Protein AF-T1CCH4-F1 (afdb_monomer_lite)

Sequence (112 aa):
PGFTLYLGRKACPLALPLQPTVVQAEHVEGALAGVSMGDVLKHLAEAEGREESLLARHFSLTAPLLLWDSDAKTRQTPEQTVTRRDAPLSRCRWQFKVRDEHRAQLAKEDQP

Radius of gyration: 17.48 Å; chains: 1; bounding box: 29×46×41 Å

pLDDT: mean 87.97, std 12.43, range [28.95, 98.19]

Foldseek 3Di:
DVDADADPDPVHHDPDDPPDDDDDDPFPCRVCVPP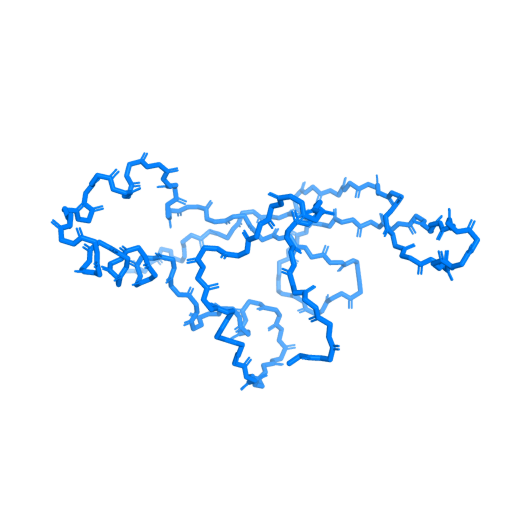QPLVVLVVVCVVVVHDSVVSCVVDDRQWDKDKDFPPGGHPDDFPDKDKDFADDPDPVVRHTDITIMGIDIDHPPPDD

Structure (mmCIF, N/CA/C/O backbone):
data_AF-T1CCH4-F1
#
_entry.id   AF-T1CCH4-F1
#
loop_
_atom_site.group_PDB
_atom_site.id
_atom_site.type_symbol
_atom_site.label_atom_id
_atom_site.label_alt_id
_atom_site.label_comp_id
_atom_site.label_asym_id
_atom_site.label_entity_id
_atom_site.label_seq_id
_atom_site.pdbx_PDB_ins_code
_atom_site.Cartn_x
_atom_site.Cartn_y
_atom_site.Cartn_z
_atom_site.occupancy
_atom_site.B_iso_or_equiv
_atom_site.auth_seq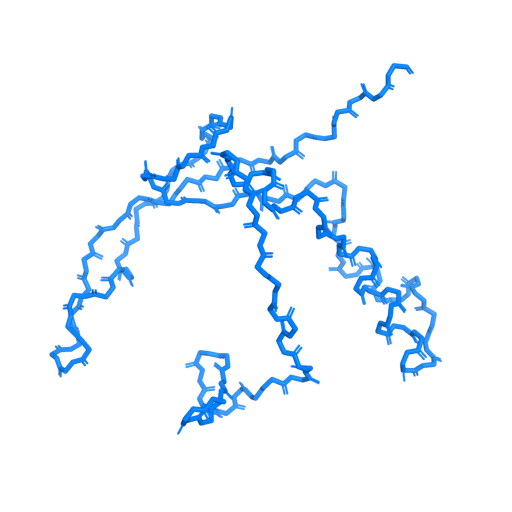_id
_atom_site.auth_comp_id
_atom_site.auth_asym_id
_atom_site.auth_atom_id
_atom_site.pdbx_PDB_model_num
ATOM 1 N N . PRO A 1 1 ? -16.083 -7.699 9.682 1.00 81.50 1 PRO A N 1
ATOM 2 C CA . PRO A 1 1 ? -14.835 -8.505 9.739 1.00 81.50 1 PRO A CA 1
ATOM 3 C C . PRO A 1 1 ? -15.009 -9.629 10.772 1.00 81.50 1 PRO A C 1
ATOM 5 O O . PRO A 1 1 ? -15.642 -9.378 11.790 1.00 81.50 1 PRO A O 1
ATOM 8 N N . GLY A 1 2 ? -14.499 -10.843 10.519 1.00 92.88 2 GLY A N 1
ATOM 9 C CA . GLY A 1 2 ? -14.593 -11.967 11.474 1.00 92.88 2 GLY A CA 1
ATOM 10 C C . GLY A 1 2 ? -13.570 -11.922 12.622 1.00 92.88 2 GLY A C 1
ATOM 11 O O . GLY A 1 2 ? -13.694 -12.665 13.586 1.00 92.88 2 GLY A O 1
ATOM 12 N N . PHE A 1 3 ? -12.574 -11.035 12.527 1.00 93.38 3 PHE A N 1
ATOM 13 C CA . PHE A 1 3 ? -11.535 -10.790 13.531 1.00 93.38 3 PHE A CA 1
ATOM 14 C C . PHE A 1 3 ? -11.306 -9.280 13.699 1.00 93.38 3 PHE A C 1
ATOM 16 O O . PHE A 1 3 ? -11.578 -8.509 12.775 1.00 93.38 3 PHE A O 1
ATOM 23 N N . THR A 1 4 ? -10.772 -8.857 14.848 1.00 94.50 4 THR A N 1
ATOM 24 C CA . THR A 1 4 ? -10.416 -7.452 15.111 1.00 94.50 4 THR A CA 1
ATOM 25 C C . THR A 1 4 ? -9.301 -6.978 14.180 1.00 94.50 4 THR A C 1
ATOM 27 O O . THR A 1 4 ? -8.254 -7.620 14.079 1.00 94.50 4 THR A O 1
ATOM 30 N N . LEU A 1 5 ? -9.517 -5.838 13.526 1.00 95.31 5 LEU A N 1
ATOM 31 C CA . LEU A 1 5 ? -8.548 -5.214 12.625 1.00 95.31 5 LEU A CA 1
ATOM 32 C C . LEU A 1 5 ? -7.525 -4.378 13.407 1.00 95.31 5 LEU A C 1
ATOM 34 O O . LEU A 1 5 ? -7.870 -3.739 14.398 1.00 95.31 5 LEU A O 1
ATOM 38 N N . TYR A 1 6 ? -6.275 -4.372 12.947 1.00 96.06 6 TYR A N 1
ATOM 39 C CA . TYR A 1 6 ? -5.181 -3.576 13.510 1.00 96.06 6 TYR A CA 1
ATOM 40 C C . TYR A 1 6 ? -4.103 -3.320 12.447 1.00 96.06 6 TYR A C 1
ATOM 42 O O . TYR A 1 6 ? -3.950 -4.108 11.510 1.00 96.06 6 TYR A O 1
ATOM 50 N N . LEU A 1 7 ? -3.329 -2.245 12.601 1.00 95.50 7 LEU A N 1
ATOM 51 C CA . LEU A 1 7 ? -2.256 -1.865 11.677 1.00 95.50 7 LEU A CA 1
ATOM 52 C C . LEU A 1 7 ? -0.910 -2.422 12.159 1.00 95.50 7 LEU A C 1
ATOM 54 O O . LEU A 1 7 ? -0.199 -1.820 12.961 1.00 95.50 7 LEU A O 1
ATOM 58 N N . GLY A 1 8 ? -0.564 -3.622 11.691 1.00 94.00 8 GLY A N 1
ATOM 59 C CA . GLY A 1 8 ? 0.721 -4.278 11.965 1.00 94.00 8 GLY A CA 1
ATOM 60 C C . GLY A 1 8 ? 0.801 -4.960 13.335 1.00 94.00 8 GLY A C 1
ATOM 61 O O . GLY A 1 8 ? 0.940 -6.181 13.405 1.00 94.00 8 GLY A O 1
ATOM 62 N N . ARG A 1 9 ? 0.683 -4.206 14.434 1.00 95.75 9 ARG A N 1
ATOM 63 C CA . ARG A 1 9 ? 0.665 -4.738 15.812 1.00 95.75 9 ARG A CA 1
ATOM 64 C C . ARG A 1 9 ? -0.732 -4.624 16.414 1.00 95.75 9 ARG A C 1
ATOM 66 O O . ARG A 1 9 ? -1.419 -3.640 16.183 1.00 95.75 9 ARG A O 1
ATOM 73 N N . LYS A 1 10 ? -1.128 -5.582 17.263 1.00 95.12 10 LYS A N 1
ATOM 74 C CA . LYS A 1 10 ? -2.442 -5.565 17.945 1.00 95.12 10 LYS A CA 1
ATOM 75 C C . LYS A 1 10 ? -2.684 -4.305 18.788 1.00 95.12 10 LYS A C 1
ATOM 77 O O . LYS A 1 10 ? -3.827 -3.920 18.976 1.00 95.12 10 L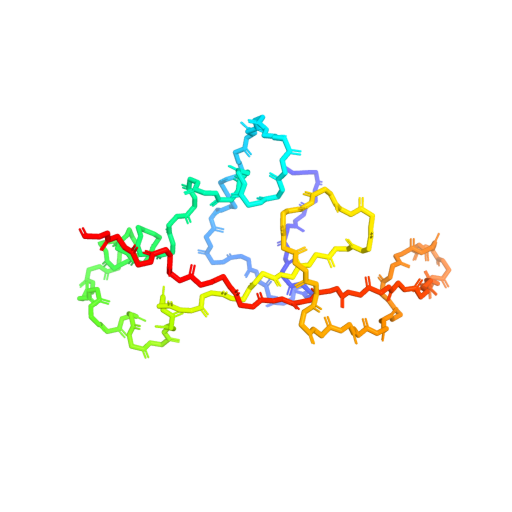YS A O 1
ATOM 82 N N . ALA A 1 11 ? -1.615 -3.678 19.279 1.00 96.38 11 ALA A N 1
ATOM 83 C CA . ALA A 1 11 ? -1.674 -2.428 20.035 1.00 96.38 11 ALA A CA 1
ATOM 84 C C . ALA A 1 11 ? -1.907 -1.177 19.160 1.00 96.38 11 ALA A C 1
ATOM 86 O O . ALA A 1 11 ? -2.034 -0.088 19.704 1.00 96.38 11 ALA A O 1
ATOM 87 N N . CYS A 1 12 ? -1.947 -1.311 17.829 1.00 95.88 12 CYS A N 1
ATOM 88 C CA . CYS A 1 12 ? -2.154 -0.216 16.880 1.00 95.88 12 CYS A CA 1
ATOM 89 C C . CYS A 1 12 ? -3.554 -0.343 16.244 1.00 95.88 12 CYS A C 1
ATOM 91 O O . CYS A 1 12 ? -3.674 -0.905 15.147 1.00 95.88 12 CYS A O 1
ATOM 93 N N . PRO A 1 13 ? -4.626 0.093 16.937 1.00 95.56 13 PRO A N 1
ATOM 94 C CA . PRO A 1 13 ? -5.984 0.028 16.405 1.00 95.56 13 PRO A CA 1
ATOM 95 C C . PRO A 1 13 ? -6.168 0.989 15.225 1.00 95.56 13 PRO A C 1
ATOM 97 O O . PRO A 1 13 ? -5.389 1.922 15.028 1.00 95.56 13 PRO A O 1
ATOM 100 N N . LEU A 1 14 ? -7.224 0.765 14.445 1.00 93.00 14 LEU A N 1
ATOM 101 C CA . LEU A 1 14 ? -7.669 1.735 13.448 1.00 93.00 14 LEU A CA 1
ATOM 102 C C . LEU A 1 14 ? -8.253 2.965 14.154 1.00 93.00 14 LEU A C 1
ATOM 104 O O . LEU A 1 14 ? -9.094 2.817 15.038 1.00 93.00 14 LEU A O 1
ATOM 108 N N . ALA A 1 15 ? -7.839 4.161 13.736 1.00 87.12 15 ALA A N 1
ATOM 109 C CA . ALA A 1 15 ? -8.439 5.415 14.199 1.00 87.12 15 ALA A CA 1
ATOM 110 C C . ALA A 1 15 ? -9.724 5.775 13.427 1.00 87.12 15 ALA A C 1
ATOM 112 O O . ALA A 1 15 ? -10.509 6.594 13.891 1.00 87.12 15 ALA A O 1
ATOM 113 N N . LEU A 1 16 ? -9.940 5.155 12.259 1.00 84.56 16 LEU A N 1
ATOM 114 C CA . LEU A 1 16 ? -11.056 5.410 11.347 1.00 84.56 16 LEU A CA 1
ATOM 115 C C . LEU A 1 16 ? -11.559 4.103 10.709 1.00 84.56 16 LEU A C 1
ATOM 117 O O . LEU A 1 16 ? -10.785 3.147 10.579 1.00 84.56 16 LEU A O 1
ATOM 121 N N . PRO A 1 17 ? -12.829 4.040 10.268 1.00 86.38 17 PRO A N 1
ATOM 122 C CA . PRO A 1 17 ? -13.317 2.954 9.420 1.00 86.38 17 PRO A CA 1
ATOM 123 C C . PRO A 1 17 ? -12.518 2.834 8.108 1.00 86.38 17 PRO A C 1
ATOM 125 O O . PRO A 1 17 ? -12.069 3.832 7.562 1.00 86.38 17 PRO A O 1
ATOM 128 N N . LEU A 1 18 ? -12.377 1.614 7.569 1.00 86.62 18 LEU A N 1
ATOM 129 C CA . LEU A 1 18 ? -11.591 1.367 6.344 1.00 86.62 18 LEU A CA 1
ATOM 130 C C . LEU A 1 18 ? -12.251 1.843 5.039 1.00 86.62 18 LEU A C 1
ATOM 132 O O . LEU A 1 18 ? -11.547 1.983 4.049 1.00 86.62 18 LEU A O 1
ATOM 136 N N . GLN A 1 19 ? -13.581 1.990 5.016 1.00 87.25 19 GLN A N 1
ATOM 137 C CA . GLN A 1 19 ? -14.380 2.392 3.845 1.00 87.25 19 GLN A CA 1
ATOM 138 C C . GLN A 1 19 ? -13.905 1.798 2.490 1.00 87.25 19 GLN A C 1
ATOM 140 O O . GLN A 1 19 ? -13.615 2.541 1.556 1.00 87.25 19 GLN A O 1
ATOM 145 N N . PRO A 1 20 ? -13.791 0.460 2.352 1.00 88.88 20 PRO A N 1
ATOM 146 C CA . PRO A 1 20 ? -13.337 -0.138 1.100 1.00 88.88 20 PRO A CA 1
ATOM 147 C C . PRO A 1 20 ? -14.386 0.032 -0.009 1.00 88.88 20 PRO A C 1
ATOM 149 O O . PRO A 1 20 ? -15.566 -0.252 0.203 1.00 88.88 20 PRO A O 1
ATOM 152 N N . THR A 1 21 ? -13.936 0.409 -1.206 1.00 90.69 21 THR A N 1
ATOM 153 C CA . THR A 1 21 ? -14.778 0.557 -2.404 1.00 90.69 21 THR A CA 1
ATOM 154 C C . THR A 1 21 ? -14.346 -0.445 -3.470 1.00 90.69 21 THR A C 1
ATOM 156 O O . THR A 1 21 ? -13.154 -0.649 -3.692 1.00 90.69 21 THR A O 1
ATOM 159 N N . VAL A 1 22 ? -15.314 -1.075 -4.139 1.00 93.25 22 VAL A N 1
ATOM 160 C CA . VAL A 1 22 ? -15.052 -1.954 -5.286 1.00 93.25 22 VAL A CA 1
ATOM 161 C C . VAL A 1 22 ? -15.144 -1.125 -6.560 1.00 93.25 22 VAL A C 1
ATOM 163 O O . VAL A 1 22 ? -16.194 -0.559 -6.854 1.00 93.25 22 VAL A O 1
ATOM 166 N N . VAL A 1 23 ? -14.047 -1.064 -7.311 1.00 94.38 23 VAL A N 1
ATOM 167 C CA . VAL A 1 23 ? -13.944 -0.329 -8.577 1.00 94.38 23 VAL A CA 1
ATOM 168 C C . VAL A 1 23 ? -13.442 -1.259 -9.675 1.00 94.38 23 VAL A C 1
ATOM 170 O O . VAL A 1 23 ? -12.635 -2.153 -9.42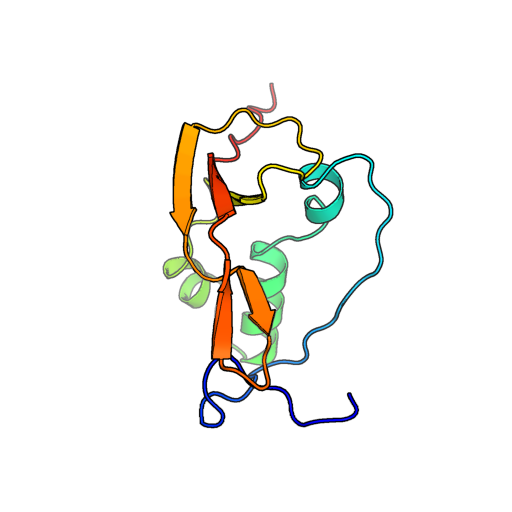0 1.00 94.38 23 VAL A O 1
ATOM 173 N N . GLN A 1 24 ? -13.920 -1.055 -10.901 1.00 95.31 24 GLN A N 1
ATOM 174 C CA . GLN A 1 24 ? -13.413 -1.751 -12.079 1.00 95.31 24 GLN A CA 1
ATOM 175 C C . GLN A 1 24 ? -12.510 -0.802 -12.864 1.00 95.31 24 GLN A C 1
ATOM 177 O O . GLN A 1 24 ? -12.940 0.274 -13.270 1.00 95.31 24 GLN A O 1
ATOM 182 N N . ALA A 1 25 ? -11.266 -1.215 -13.086 1.00 95.69 25 ALA A N 1
ATOM 183 C CA . ALA A 1 25 ? -10.284 -0.461 -13.849 1.00 95.69 25 ALA A CA 1
ATOM 184 C C . ALA A 1 25 ? -9.353 -1.414 -14.604 1.00 95.69 25 ALA A C 1
ATOM 186 O O . ALA A 1 25 ? -9.186 -2.576 -14.231 1.00 95.69 25 ALA A O 1
ATOM 187 N N . GLU A 1 26 ? -8.754 -0.917 -15.680 1.00 95.38 26 GLU A N 1
ATOM 188 C CA . GLU A 1 26 ? -7.819 -1.682 -16.509 1.00 95.38 26 GLU A CA 1
ATOM 189 C C . GLU A 1 26 ? -6.419 -1.789 -15.871 1.00 95.38 26 GLU A C 1
ATOM 191 O O . GLU A 1 26 ? -5.725 -2.792 -16.050 1.00 95.38 26 GLU A O 1
ATOM 196 N N . HIS A 1 27 ? -6.023 -0.767 -15.110 1.00 95.31 27 HIS A N 1
ATOM 197 C CA . HIS A 1 27 ? -4.707 -0.612 -14.484 1.00 95.31 27 HIS A CA 1
ATOM 198 C C . HIS A 1 27 ? -4.829 0.029 -13.094 1.00 95.31 27 HIS A C 1
ATOM 200 O O . HIS A 1 27 ? -5.878 0.582 -12.744 1.00 95.31 27 HIS A O 1
ATOM 206 N N . VAL A 1 28 ? -3.766 -0.081 -12.291 1.00 93.94 28 VAL A N 1
ATOM 207 C CA . VAL A 1 28 ? -3.732 0.362 -10.885 1.00 93.94 28 VAL A CA 1
ATOM 208 C C . VAL A 1 28 ? -4.030 1.856 -10.752 1.00 93.94 28 VAL A C 1
ATOM 210 O O . VAL A 1 28 ? -4.820 2.245 -9.894 1.00 93.94 28 VAL A O 1
ATOM 213 N N . GLU A 1 29 ? -3.462 2.694 -11.617 1.00 92.56 29 GLU A N 1
ATOM 214 C CA . GLU A 1 29 ? -3.678 4.143 -11.583 1.00 92.56 29 GLU A CA 1
ATOM 215 C C . GLU A 1 29 ? -5.152 4.492 -11.795 1.00 92.56 29 GLU A C 1
ATOM 217 O O . GLU A 1 29 ? -5.697 5.333 -11.088 1.00 92.56 29 GLU A O 1
ATOM 222 N N . GLY A 1 30 ? -5.833 3.792 -12.706 1.00 93.25 30 GLY A N 1
ATOM 223 C CA . GLY A 1 30 ? -7.262 3.969 -12.953 1.00 93.25 30 GLY A CA 1
ATOM 224 C C . GLY A 1 30 ? -8.125 3.559 -11.761 1.00 93.25 30 GLY A C 1
ATOM 225 O O . GLY A 1 30 ? -9.130 4.209 -11.486 1.00 93.25 30 GLY A O 1
ATOM 226 N N . ALA A 1 31 ? -7.724 2.521 -11.020 1.00 93.38 31 ALA A N 1
ATOM 227 C CA . ALA A 1 31 ? -8.416 2.116 -9.796 1.00 93.38 31 ALA A CA 1
ATOM 228 C C . ALA A 1 31 ? -8.234 3.141 -8.662 1.00 93.38 31 ALA A C 1
ATOM 230 O O . ALA A 1 31 ? -9.141 3.336 -7.855 1.00 93.38 31 ALA A O 1
ATOM 231 N N . LEU A 1 32 ? -7.069 3.796 -8.605 1.00 91.44 32 LEU A N 1
ATOM 232 C CA . LEU A 1 32 ? -6.725 4.780 -7.576 1.00 91.44 32 LEU A CA 1
ATOM 233 C C . LEU A 1 32 ? -7.110 6.220 -7.942 1.00 91.44 32 LEU A C 1
ATOM 235 O O . LEU A 1 32 ? -7.128 7.067 -7.056 1.00 91.44 32 LEU A O 1
ATOM 239 N N . ALA A 1 33 ? -7.464 6.507 -9.197 1.00 89.12 33 ALA A N 1
ATOM 240 C CA . ALA A 1 33 ? -7.773 7.859 -9.675 1.00 89.12 33 ALA A CA 1
ATOM 241 C C . ALA A 1 33 ? -8.925 8.542 -8.914 1.00 89.12 33 ALA A C 1
ATOM 243 O O . ALA A 1 33 ? -8.946 9.762 -8.793 1.00 89.12 33 ALA A O 1
ATOM 244 N N . GLY A 1 34 ? -9.874 7.764 -8.381 1.00 84.94 34 GLY A N 1
ATOM 245 C CA . GLY A 1 34 ? -10.974 8.279 -7.557 1.00 84.94 34 GLY A CA 1
ATOM 246 C C . GLY A 1 34 ? -10.608 8.544 -6.092 1.00 84.94 34 GLY A C 1
ATOM 247 O O . GLY A 1 34 ? -11.465 8.972 -5.325 1.00 84.94 34 GLY A O 1
ATOM 248 N N . VAL A 1 35 ? -9.371 8.257 -5.675 1.00 85.75 35 VAL A N 1
ATOM 249 C CA . VAL A 1 35 ? -8.913 8.428 -4.292 1.00 85.75 35 VAL A CA 1
ATOM 250 C C . VAL A 1 35 ? -8.171 9.756 -4.161 1.00 85.75 35 VAL A C 1
ATOM 252 O O . VAL A 1 35 ? -7.036 9.898 -4.609 1.00 85.75 35 VAL A O 1
ATOM 255 N N . SER A 1 36 ? -8.792 10.722 -3.485 1.00 83.94 36 SER A N 1
ATOM 256 C CA . SER A 1 36 ? -8.182 12.015 -3.163 1.00 83.94 36 SER A CA 1
ATOM 257 C C . SER A 1 36 ? -7.777 12.056 -1.693 1.00 83.94 36 SER A C 1
ATOM 259 O O . SER A 1 36 ? -8.617 12.064 -0.793 1.00 83.94 36 SER A O 1
ATOM 261 N N . MET A 1 37 ? -6.470 12.123 -1.428 1.00 79.75 37 MET A N 1
ATOM 262 C CA . MET A 1 37 ? -5.975 12.354 -0.066 1.00 79.75 37 MET A CA 1
ATOM 263 C C . MET A 1 37 ? -6.369 13.751 0.443 1.00 79.75 37 MET A C 1
ATOM 265 O O . MET A 1 37 ? -6.550 13.931 1.642 1.00 79.75 37 MET A O 1
ATOM 269 N N . GLY A 1 38 ? -6.558 14.725 -0.456 1.00 83.06 38 GLY A N 1
ATOM 270 C CA . GLY A 1 38 ? -7.097 16.039 -0.101 1.00 83.06 38 GLY A CA 1
ATOM 271 C C . GLY A 1 38 ? -8.505 15.936 0.486 1.00 83.06 38 GLY A C 1
ATOM 272 O O . GLY A 1 38 ? -8.759 16.486 1.553 1.00 83.06 38 GLY A O 1
ATOM 273 N N . ASP A 1 39 ? -9.378 15.150 -0.147 1.00 84.00 39 ASP A N 1
ATOM 274 C CA . ASP A 1 39 ? -10.760 14.953 0.312 1.00 84.00 39 ASP A CA 1
ATOM 275 C C . ASP A 1 39 ? -10.787 14.219 1.658 1.00 84.00 39 ASP A C 1
ATOM 277 O O . ASP A 1 39 ? -11.544 14.582 2.557 1.00 84.00 39 ASP A O 1
ATOM 281 N N . VAL A 1 40 ? -9.905 13.229 1.838 1.00 83.56 40 VAL A N 1
ATOM 282 C CA . VAL A 1 40 ? -9.737 12.527 3.120 1.00 83.56 40 VAL A CA 1
ATOM 283 C C . VAL A 1 40 ? -9.308 13.495 4.225 1.00 83.56 40 VAL A C 1
ATOM 285 O O . VAL A 1 40 ? -9.894 13.488 5.306 1.00 83.56 40 VAL A O 1
ATOM 288 N N . LEU A 1 41 ? -8.310 14.347 3.970 1.00 84.25 41 LEU A N 1
ATOM 289 C CA . LEU A 1 41 ? -7.835 15.326 4.953 1.00 84.25 41 LEU A CA 1
ATOM 290 C C . LEU A 1 41 ? -8.899 16.371 5.283 1.00 84.25 41 LEU A C 1
ATOM 292 O O . LEU A 1 41 ? -9.048 16.727 6.451 1.00 84.25 41 LEU A O 1
ATOM 296 N N . LYS A 1 42 ? -9.663 16.814 4.282 1.00 84.75 42 LYS A N 1
ATOM 297 C CA . LYS A 1 42 ? -10.799 17.715 4.466 1.00 84.75 42 LYS A CA 1
ATOM 298 C C . LYS A 1 42 ? -11.862 17.108 5.375 1.00 84.75 42 LYS A C 1
ATOM 300 O O . LYS A 1 42 ? -12.210 17.707 6.389 1.00 84.75 42 LYS A O 1
ATOM 305 N N . HIS A 1 43 ? -12.308 15.889 5.079 1.00 83.69 43 HIS A N 1
ATOM 306 C CA . HIS A 1 43 ? -13.289 15.197 5.913 1.00 83.69 43 HIS A CA 1
ATOM 307 C C . HIS A 1 43 ? -12.802 14.982 7.350 1.00 83.69 43 HIS A C 1
ATOM 309 O O . HIS A 1 43 ? -13.594 15.060 8.289 1.00 83.69 43 HIS A O 1
ATOM 315 N N . LEU A 1 44 ? -11.501 14.744 7.543 1.00 83.00 44 LEU A N 1
ATOM 316 C CA . LEU A 1 44 ? -10.921 14.630 8.881 1.00 83.00 44 LEU A CA 1
ATOM 317 C C . LEU A 1 44 ? -10.881 15.961 9.625 1.00 83.00 44 LEU A C 1
ATOM 319 O O . LEU A 1 44 ? -11.236 16.006 10.801 1.00 83.00 44 LEU A O 1
ATOM 323 N N . ALA A 1 45 ? -10.488 17.037 8.948 1.00 86.06 45 ALA A N 1
ATOM 324 C CA . ALA A 1 45 ? -10.480 18.374 9.525 1.00 86.06 45 ALA A CA 1
ATOM 325 C C . ALA A 1 45 ? -11.891 18.794 9.969 1.00 86.06 45 ALA A C 1
ATOM 327 O O . ALA A 1 45 ? -12.067 19.249 11.100 1.00 86.06 45 ALA A O 1
ATOM 328 N N . GLU A 1 46 ? -12.898 18.551 9.121 1.00 85.50 46 GLU A N 1
ATOM 329 C CA . GLU A 1 46 ? -14.315 18.795 9.417 1.00 85.50 46 GLU A CA 1
ATOM 330 C C . GLU A 1 46 ? -14.791 17.985 10.633 1.00 85.50 46 GLU A C 1
ATOM 332 O O . GLU A 1 46 ? -15.404 18.541 11.545 1.00 85.50 46 GLU A O 1
ATOM 337 N N . ALA A 1 47 ? -14.471 16.687 10.686 1.00 83.06 47 ALA A N 1
ATOM 338 C CA . ALA A 1 47 ? -14.866 15.810 11.789 1.00 83.06 47 ALA A CA 1
ATOM 339 C C . ALA A 1 47 ? -14.217 16.193 13.133 1.00 83.06 47 ALA A C 1
ATOM 341 O O . ALA A 1 47 ? -14.817 15.984 14.188 1.00 83.06 47 ALA A O 1
ATOM 342 N N . GLU A 1 48 ? -13.006 16.756 13.108 1.00 82.25 48 GLU A N 1
ATOM 343 C CA . GLU A 1 48 ? -12.269 17.184 14.304 1.00 82.25 48 GLU A CA 1
ATOM 344 C C . GLU A 1 48 ? -12.467 18.669 14.661 1.00 82.25 48 GLU A C 1
ATOM 346 O O . GLU A 1 48 ? -11.942 19.122 15.681 1.00 82.25 48 GLU A O 1
ATOM 351 N N . GLY A 1 49 ? -13.192 19.441 13.841 1.00 83.25 49 GLY A N 1
ATOM 352 C CA . GLY A 1 49 ? -13.337 20.891 14.010 1.00 83.25 49 GLY A CA 1
ATOM 353 C C . GLY A 1 49 ? -12.010 21.652 13.892 1.00 83.25 49 GLY A C 1
ATOM 354 O O . GLY A 1 49 ? -11.812 22.663 14.567 1.00 83.25 49 GLY A O 1
ATOM 355 N N . ARG A 1 50 ? -11.072 21.142 13.084 1.00 80.19 50 ARG A N 1
ATOM 356 C CA . ARG A 1 50 ? -9.742 21.726 12.853 1.00 80.19 50 ARG A CA 1
ATOM 357 C C . ARG A 1 50 ? -9.672 22.397 11.487 1.00 80.19 50 ARG A C 1
ATOM 359 O O . ARG A 1 50 ? -10.424 22.066 10.579 1.00 80.19 50 ARG A O 1
ATOM 366 N N . GLU A 1 51 ? -8.721 23.312 11.319 1.00 79.94 51 GLU A N 1
ATOM 367 C CA . GLU A 1 51 ? -8.398 23.827 9.988 1.00 79.94 51 GLU A CA 1
ATOM 368 C C . GLU A 1 51 ? -7.683 22.762 9.146 1.00 79.94 51 GLU A C 1
ATOM 370 O O . GLU A 1 51 ? -6.691 22.171 9.584 1.00 79.94 51 GLU A O 1
ATOM 375 N N . GLU A 1 52 ? -8.134 22.580 7.902 1.00 76.06 52 GLU A N 1
ATOM 376 C CA . GLU A 1 52 ? -7.526 21.676 6.912 1.00 76.06 52 GLU A CA 1
ATOM 377 C C . GLU A 1 52 ? -6.025 21.944 6.724 1.00 76.06 52 GLU A C 1
ATOM 379 O O . GLU A 1 52 ? -5.222 21.018 6.582 1.00 76.06 52 GLU A O 1
ATOM 384 N N . SER A 1 53 ? -5.640 23.224 6.789 1.00 74.62 53 SER A N 1
ATOM 385 C CA . SER A 1 53 ? -4.267 23.705 6.624 1.00 74.62 53 SER A CA 1
ATOM 386 C C . SER A 1 53 ? -3.293 23.048 7.610 1.00 74.62 53 SER A C 1
ATOM 388 O O . SER A 1 53 ? -2.147 22.772 7.256 1.00 74.62 53 SER A O 1
ATOM 390 N N . LEU A 1 54 ? -3.739 22.748 8.834 1.00 74.50 54 LEU A N 1
ATOM 391 C CA . LEU A 1 54 ? -2.898 22.168 9.878 1.00 74.50 54 LEU A CA 1
ATOM 392 C C . LEU A 1 54 ? -2.581 20.700 9.595 1.00 74.50 54 LEU A C 1
ATOM 394 O O . LEU A 1 54 ? -1.436 20.283 9.766 1.00 74.50 54 LEU A O 1
ATOM 398 N N . LEU A 1 55 ? -3.565 19.935 9.121 1.00 73.69 55 LEU A N 1
ATOM 399 C CA . LEU A 1 55 ? -3.369 18.533 8.751 1.00 73.69 55 LEU A CA 1
ATOM 400 C C . LEU A 1 55 ? -2.572 18.417 7.447 1.00 73.69 55 LEU A C 1
ATOM 402 O O . LEU A 1 55 ? -1.635 17.624 7.370 1.00 73.69 55 LEU A O 1
ATOM 406 N N . ALA A 1 56 ? -2.878 19.256 6.453 1.00 76.06 56 ALA A N 1
ATOM 407 C CA . ALA A 1 56 ? -2.227 19.239 5.145 1.00 76.06 56 ALA A CA 1
ATOM 408 C C . ALA A 1 56 ? -0.711 19.497 5.209 1.00 76.06 56 ALA A C 1
ATOM 410 O O . ALA A 1 56 ? 0.032 18.951 4.400 1.00 76.06 56 ALA A O 1
ATOM 411 N N . ARG A 1 57 ? -0.216 20.250 6.204 1.00 79.94 57 ARG A N 1
ATOM 412 C CA . ARG A 1 57 ? 1.231 20.498 6.392 1.00 79.94 57 ARG A CA 1
ATOM 413 C C . ARG A 1 57 ? 2.065 19.235 6.607 1.00 79.94 57 ARG A C 1
ATOM 415 O O . ARG A 1 57 ? 3.276 19.279 6.407 1.00 79.94 57 ARG A O 1
ATOM 422 N N . HIS A 1 58 ? 1.445 18.133 7.021 1.00 79.62 58 HIS A N 1
ATOM 423 C CA . HIS A 1 58 ? 2.128 16.860 7.239 1.00 79.62 58 HIS A CA 1
ATOM 424 C C . HIS A 1 58 ? 2.178 15.967 5.991 1.00 79.62 58 HIS A C 1
ATOM 426 O O . HIS A 1 58 ? 2.846 14.934 6.022 1.00 79.62 58 HIS A O 1
ATOM 432 N N . PHE A 1 59 ? 1.516 16.354 4.895 1.00 79.19 59 PHE A N 1
ATOM 433 C CA . PHE A 1 59 ? 1.386 15.531 3.696 1.00 79.19 59 PHE A CA 1
ATOM 434 C C . PHE A 1 59 ? 1.838 16.282 2.441 1.00 79.19 59 PHE A C 1
ATOM 436 O O . PHE A 1 59 ? 1.424 17.408 2.181 1.00 79.19 59 PHE A O 1
ATOM 443 N N . SER A 1 60 ? 2.658 15.628 1.615 1.00 77.88 60 SER A N 1
ATOM 444 C CA . SER A 1 60 ? 2.944 16.106 0.260 1.00 77.88 60 SER A CA 1
ATOM 445 C C . SER A 1 60 ? 1.911 15.525 -0.699 1.00 77.88 60 SER A C 1
ATOM 447 O O . SER A 1 60 ? 1.971 14.346 -1.041 1.00 77.88 60 SER A O 1
ATOM 449 N N . LEU A 1 61 ? 0.949 16.348 -1.117 1.00 74.38 61 LEU A N 1
ATOM 450 C CA . LEU A 1 61 ? -0.108 15.945 -2.054 1.00 74.38 61 LEU A CA 1
ATOM 451 C C . LEU A 1 61 ? 0.285 16.135 -3.528 1.00 74.38 61 LEU A C 1
ATOM 453 O O . LEU A 1 61 ? -0.457 15.746 -4.423 1.00 74.38 61 LEU A O 1
ATOM 457 N N . THR A 1 62 ? 1.436 16.754 -3.790 1.00 77.31 62 THR A N 1
ATOM 458 C CA . THR A 1 62 ? 1.819 17.208 -5.136 1.00 77.31 62 THR A CA 1
ATOM 459 C C . THR A 1 62 ? 2.536 16.138 -5.956 1.00 77.31 62 THR A C 1
ATOM 461 O O . THR A 1 62 ? 2.495 16.198 -7.178 1.00 77.31 62 THR A O 1
ATOM 464 N N . ALA A 1 63 ? 3.190 15.181 -5.298 1.00 81.12 63 ALA A N 1
ATOM 465 C CA . ALA A 1 63 ? 3.965 14.122 -5.944 1.00 81.12 63 ALA A CA 1
ATOM 466 C C . ALA A 1 63 ? 3.755 12.794 -5.195 1.00 81.12 63 ALA A C 1
ATOM 468 O O . ALA A 1 63 ? 4.623 12.375 -4.419 1.00 81.12 63 ALA A O 1
ATOM 469 N N . PRO A 1 64 ? 2.574 12.164 -5.332 1.00 87.06 64 PRO A N 1
ATOM 470 C CA . PRO A 1 64 ? 2.313 10.896 -4.675 1.00 87.06 64 PRO A CA 1
ATOM 471 C C . PRO A 1 64 ? 3.203 9.795 -5.263 1.00 87.06 64 PRO A C 1
ATOM 473 O O . PRO A 1 64 ? 3.438 9.721 -6.469 1.00 87.06 64 PRO A O 1
ATOM 476 N N . LEU A 1 65 ? 3.698 8.925 -4.385 1.00 91.00 65 LEU A N 1
ATOM 477 C CA . LEU A 1 65 ? 4.488 7.760 -4.763 1.00 91.00 65 LEU A CA 1
ATOM 478 C C . LEU A 1 65 ? 3.546 6.584 -5.029 1.00 91.00 65 LEU A C 1
ATOM 480 O O . LEU A 1 65 ? 2.827 6.160 -4.122 1.00 91.00 65 LEU A O 1
ATOM 484 N N . LEU A 1 66 ? 3.579 6.034 -6.243 1.00 93.44 66 LEU A N 1
ATOM 485 C CA . LEU A 1 66 ? 2.927 4.766 -6.544 1.00 93.44 66 LEU A CA 1
ATOM 486 C C . LEU A 1 66 ? 3.896 3.625 -6.231 1.00 93.44 66 LEU A C 1
ATOM 488 O O . LEU A 1 66 ? 5.043 3.644 -6.678 1.00 93.44 66 LEU A O 1
ATOM 492 N N . LEU A 1 67 ? 3.427 2.630 -5.478 1.00 95.50 67 LEU A N 1
ATOM 493 C CA . LEU A 1 67 ? 4.142 1.380 -5.231 1.00 95.50 67 LEU A CA 1
ATOM 494 C C . LEU A 1 67 ? 3.288 0.215 -5.724 1.00 95.50 67 LEU A C 1
ATOM 496 O O . LEU A 1 67 ? 2.093 0.167 -5.426 1.00 95.50 67 LEU A O 1
ATOM 500 N N . TRP A 1 68 ? 3.889 -0.719 -6.457 1.00 96.38 68 TRP A N 1
ATOM 501 C CA . TRP A 1 68 ? 3.173 -1.864 -7.021 1.00 96.38 68 TRP A CA 1
ATOM 502 C C . TRP A 1 68 ? 4.032 -3.130 -7.073 1.00 96.38 68 TRP A C 1
ATOM 504 O O . TRP A 1 68 ? 5.262 -3.075 -7.023 1.00 96.38 68 TRP A O 1
ATOM 514 N N . ASP A 1 69 ? 3.364 -4.280 -7.152 1.00 95.50 69 ASP A N 1
ATOM 515 C CA . ASP A 1 69 ? 4.004 -5.578 -7.367 1.00 95.50 69 ASP A CA 1
ATOM 516 C C . ASP A 1 69 ? 4.407 -5.765 -8.833 1.00 95.50 69 ASP A C 1
ATOM 518 O O . ASP A 1 69 ? 3.752 -5.257 -9.740 1.00 95.50 69 ASP A O 1
ATOM 522 N N . SER A 1 70 ? 5.459 -6.550 -9.075 1.00 92.75 70 SER A N 1
ATOM 523 C CA . SER A 1 70 ? 5.973 -6.841 -10.426 1.00 92.75 70 SER A CA 1
ATOM 524 C C . SER A 1 70 ? 4.965 -7.428 -11.426 1.00 92.75 70 SER A C 1
ATOM 526 O O . SER A 1 70 ? 5.190 -7.348 -12.631 1.00 92.75 70 SER A O 1
ATOM 528 N N . ASP A 1 71 ? 3.859 -8.006 -10.957 1.00 93.25 71 ASP A N 1
ATOM 529 C CA . ASP A 1 71 ? 2.795 -8.588 -11.781 1.00 93.25 71 ASP A CA 1
ATOM 530 C C . ASP A 1 71 ? 1.567 -7.672 -11.946 1.00 93.25 71 ASP A C 1
ATOM 532 O O . ASP A 1 71 ? 0.597 -8.044 -12.615 1.00 93.25 71 ASP A O 1
ATOM 536 N N . ALA A 1 72 ? 1.589 -6.466 -11.370 1.00 95.12 72 ALA A N 1
ATOM 537 C CA . ALA A 1 72 ? 0.482 -5.528 -11.472 1.00 95.12 72 ALA A CA 1
ATOM 538 C C . ALA A 1 72 ? 0.387 -4.897 -12.873 1.00 95.12 72 ALA A C 1
ATOM 540 O O . ALA A 1 72 ? 1.383 -4.516 -13.489 1.00 95.12 72 ALA A O 1
ATOM 541 N N . LYS A 1 73 ? -0.845 -4.717 -13.364 1.00 96.19 73 LYS A N 1
ATOM 542 C CA . LYS A 1 73 ? -1.113 -3.963 -14.597 1.00 96.19 73 LYS A CA 1
ATOM 543 C C . LYS A 1 73 ? -1.026 -2.467 -14.316 1.00 96.19 73 LYS A C 1
ATOM 545 O O . LYS A 1 73 ? -1.899 -1.918 -13.647 1.00 96.19 73 LYS A O 1
ATOM 550 N N . THR A 1 74 ? -0.007 -1.811 -14.850 1.00 95.19 74 THR A N 1
ATOM 551 C CA . THR A 1 74 ? 0.220 -0.371 -14.687 1.00 95.19 74 THR A CA 1
ATOM 552 C C . THR A 1 74 ? 0.668 0.261 -16.002 1.00 95.19 74 THR A C 1
ATOM 554 O O . THR A 1 74 ? 1.158 -0.437 -16.892 1.00 95.19 74 THR A O 1
ATOM 557 N N . ARG A 1 75 ? 0.474 1.575 -16.139 1.00 94.00 75 ARG A N 1
ATOM 558 C CA . ARG A 1 75 ? 1.036 2.375 -17.235 1.00 94.00 75 ARG A CA 1
ATOM 559 C C . ARG A 1 75 ? 2.399 2.969 -16.862 1.00 94.00 75 ARG A C 1
ATOM 561 O O . ARG A 1 75 ? 3.096 3.453 -17.749 1.00 94.00 75 ARG A O 1
ATOM 568 N N . GLN A 1 76 ? 2.786 2.926 -15.585 1.00 93.31 76 GLN A N 1
ATOM 569 C CA . GLN A 1 76 ? 4.073 3.441 -15.123 1.00 93.31 76 GLN A CA 1
ATOM 570 C C . GLN A 1 76 ? 5.237 2.518 -15.483 1.00 93.31 76 GLN A C 1
ATOM 572 O O . GLN A 1 76 ? 5.134 1.292 -15.457 1.00 93.31 76 GLN A O 1
ATOM 577 N N . THR A 1 77 ? 6.391 3.132 -15.744 1.00 94.19 77 THR A N 1
ATOM 578 C CA . THR A 1 77 ? 7.679 2.430 -15.766 1.00 94.19 77 THR A CA 1
ATOM 579 C C . THR A 1 77 ? 8.326 2.566 -14.384 1.00 94.19 77 THR A C 1
ATOM 581 O O . THR A 1 77 ? 8.324 3.668 -13.837 1.00 94.19 77 THR A O 1
ATOM 584 N N . PRO A 1 78 ? 8.868 1.488 -13.789 1.00 95.62 78 PRO A N 1
ATOM 585 C CA . PRO A 1 78 ? 9.513 1.567 -12.482 1.00 95.62 78 PRO A CA 1
ATOM 586 C C . PRO A 1 78 ? 10.749 2.475 -12.524 1.00 95.62 78 PRO A C 1
ATOM 588 O O . PRO A 1 78 ? 11.705 2.196 -13.244 1.00 95.62 78 PRO A O 1
ATOM 591 N N . GLU A 1 79 ? 10.757 3.524 -11.702 1.00 96.88 79 GLU A N 1
ATOM 592 C CA . GLU A 1 79 ? 11.939 4.364 -11.453 1.00 96.88 79 GLU A CA 1
ATOM 593 C C . GLU A 1 79 ? 12.909 3.663 -10.498 1.00 96.88 79 GLU A C 1
ATOM 595 O O . GLU A 1 79 ? 14.128 3.812 -10.578 1.00 96.88 79 GLU A O 1
ATOM 600 N N . GLN A 1 80 ? 12.353 2.875 -9.579 1.00 97.19 80 GLN A N 1
ATOM 601 C CA . GLN A 1 80 ? 13.101 2.068 -8.636 1.00 97.19 80 GLN A CA 1
ATOM 602 C C . GLN A 1 80 ? 12.428 0.709 -8.448 1.00 97.19 80 GLN A C 1
ATOM 604 O O . GLN A 1 80 ? 11.204 0.598 -8.397 1.00 97.19 80 GLN A O 1
ATOM 609 N N . THR A 1 81 ? 13.251 -0.318 -8.256 1.00 97.75 81 THR A N 1
ATOM 610 C CA . THR A 1 81 ? 12.817 -1.652 -7.837 1.00 97.75 81 THR A CA 1
ATOM 611 C C . THR A 1 81 ? 13.521 -2.017 -6.543 1.00 97.75 81 THR A C 1
ATOM 613 O O . THR A 1 81 ? 14.733 -1.832 -6.421 1.00 97.75 81 THR A O 1
ATOM 616 N N . VAL A 1 82 ? 12.773 -2.526 -5.566 1.00 97.38 82 VAL A N 1
ATOM 617 C CA . VAL A 1 82 ? 13.336 -3.046 -4.320 1.00 97.38 82 VAL A CA 1
ATOM 618 C C . VAL A 1 82 ? 12.823 -4.437 -4.022 1.00 97.38 82 VAL A C 1
ATOM 620 O O . VAL A 1 82 ? 11.627 -4.677 -3.899 1.00 97.38 82 VAL A O 1
ATOM 623 N N . THR A 1 83 ? 13.778 -5.335 -3.827 1.00 97.44 83 THR A N 1
ATOM 624 C CA . THR A 1 83 ? 13.543 -6.720 -3.454 1.00 97.44 83 THR A CA 1
ATOM 625 C C . THR A 1 83 ? 13.208 -6.819 -1.965 1.00 97.44 83 THR A C 1
ATOM 627 O O . THR A 1 83 ? 13.990 -6.415 -1.100 1.00 97.44 83 THR A O 1
ATOM 630 N N . ARG A 1 84 ? 12.033 -7.366 -1.645 1.00 95.19 84 ARG A N 1
ATOM 631 C CA . ARG A 1 84 ? 11.514 -7.528 -0.278 1.00 95.19 84 ARG A CA 1
ATOM 632 C C . ARG A 1 84 ? 11.234 -8.988 0.033 1.00 95.19 84 ARG A C 1
ATOM 634 O O . ARG A 1 84 ? 10.896 -9.764 -0.851 1.00 95.19 84 ARG A O 1
ATOM 641 N N . ARG A 1 85 ? 11.342 -9.367 1.311 1.00 96.75 85 ARG A N 1
ATOM 642 C CA . ARG A 1 85 ? 11.011 -10.712 1.809 1.00 96.75 85 ARG A CA 1
ATOM 643 C C . ARG A 1 85 ? 9.773 -10.692 2.705 1.00 96.75 85 ARG A C 1
ATOM 645 O O . ARG A 1 85 ? 9.849 -11.014 3.887 1.00 96.75 85 ARG A O 1
ATOM 652 N N . ASP A 1 86 ? 8.648 -10.276 2.146 1.00 95.94 86 ASP A N 1
ATOM 653 C CA . ASP A 1 86 ? 7.395 -10.049 2.875 1.00 95.94 86 ASP A CA 1
ATOM 654 C C . ASP A 1 86 ? 6.174 -10.747 2.249 1.00 95.94 86 ASP A C 1
ATOM 656 O O . ASP A 1 86 ? 5.112 -10.765 2.869 1.00 95.94 86 ASP A O 1
ATOM 660 N N . ALA A 1 87 ? 6.315 -11.395 1.086 1.00 95.25 87 ALA A N 1
ATOM 661 C CA . ALA A 1 87 ? 5.239 -12.154 0.452 1.00 95.25 87 ALA A CA 1
ATOM 662 C C . ALA A 1 87 ? 4.914 -13.420 1.279 1.00 95.25 87 ALA A C 1
ATOM 664 O O . ALA A 1 87 ? 5.766 -14.314 1.378 1.00 95.25 87 ALA A O 1
ATOM 665 N N . PRO A 1 88 ? 3.721 -13.547 1.895 1.00 95.50 88 PRO A N 1
ATOM 666 C CA . PRO A 1 88 ? 3.433 -14.662 2.796 1.00 95.50 88 PRO A CA 1
ATOM 667 C C . PRO A 1 88 ? 3.423 -16.011 2.062 1.00 95.50 88 PRO A C 1
ATOM 669 O O . PRO A 1 88 ? 2.629 -16.225 1.151 1.00 95.50 88 PRO A O 1
ATOM 672 N N . LEU A 1 89 ? 4.269 -16.955 2.492 1.00 96.69 89 LEU A N 1
ATOM 673 C CA . LEU A 1 89 ? 4.272 -18.336 1.987 1.00 96.69 89 LEU A CA 1
ATOM 674 C C . LEU A 1 89 ? 3.504 -19.279 2.912 1.00 96.69 89 LEU A C 1
ATOM 676 O O . LEU A 1 89 ? 2.743 -20.133 2.468 1.00 96.69 89 LEU A O 1
ATOM 680 N N . SER A 1 90 ? 3.729 -19.148 4.217 1.00 97.06 90 SER A N 1
ATOM 681 C CA . SER A 1 90 ? 3.007 -19.908 5.231 1.00 97.06 90 SER A CA 1
ATOM 682 C C . SER A 1 90 ? 2.929 -19.096 6.508 1.00 97.06 90 SER A C 1
ATOM 684 O O . SER A 1 90 ? 3.946 -18.833 7.146 1.00 97.06 90 SER A O 1
ATOM 686 N N . ARG A 1 91 ? 1.708 -18.736 6.913 1.00 93.56 91 ARG A N 1
ATOM 687 C CA . ARG A 1 91 ? 1.475 -18.042 8.186 1.00 93.56 91 ARG A CA 1
ATOM 688 C C . ARG A 1 91 ? 1.703 -18.958 9.391 1.00 93.56 91 ARG A C 1
ATOM 690 O O . ARG A 1 91 ? 2.189 -18.484 10.406 1.00 93.56 91 ARG A O 1
ATOM 697 N N . CYS A 1 92 ? 1.419 -20.259 9.263 1.00 96.31 92 CYS A N 1
ATOM 698 C CA . CYS A 1 92 ? 1.646 -21.244 10.328 1.00 96.31 92 CYS A CA 1
ATOM 699 C C . CYS A 1 92 ? 3.137 -21.494 10.582 1.00 96.31 92 CYS A C 1
ATOM 701 O O . CYS A 1 92 ? 3.552 -21.577 11.729 1.00 96.31 92 CYS A O 1
ATOM 703 N N . ARG A 1 93 ? 3.947 -21.594 9.516 1.00 97.50 93 ARG A N 1
ATOM 704 C CA . ARG A 1 93 ? 5.404 -21.799 9.622 1.00 97.50 93 ARG A CA 1
ATOM 705 C C . ARG A 1 93 ? 6.208 -20.497 9.673 1.00 97.50 93 ARG A C 1
ATOM 707 O O . ARG A 1 93 ? 7.430 -20.556 9.711 1.00 97.50 93 ARG A O 1
ATOM 714 N N . TRP A 1 94 ? 5.537 -19.347 9.621 1.00 95.75 94 TRP A N 1
ATOM 715 C CA . TRP A 1 94 ? 6.152 -18.019 9.552 1.00 95.75 94 TRP A CA 1
ATOM 716 C C . TRP A 1 94 ? 7.196 -17.879 8.425 1.00 95.75 94 TRP A C 1
ATOM 718 O O . TRP A 1 94 ? 8.327 -17.443 8.626 1.00 95.75 94 TRP A O 1
ATOM 728 N N . GLN A 1 95 ? 6.816 -18.298 7.216 1.00 98.19 95 GLN A N 1
ATOM 729 C CA . GLN A 1 95 ? 7.682 -18.293 6.035 1.00 98.19 95 GLN A CA 1
ATOM 730 C C . GLN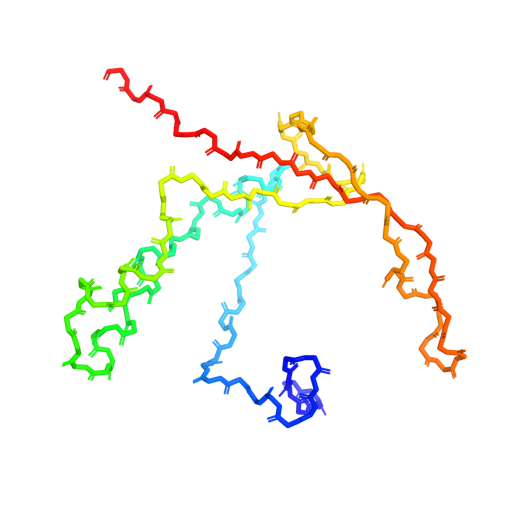 A 1 95 ? 7.241 -17.237 5.024 1.00 98.19 95 GLN A C 1
ATOM 732 O O . GLN A 1 95 ? 6.049 -17.109 4.734 1.00 98.19 95 GLN A O 1
ATOM 737 N N . PHE A 1 96 ? 8.225 -16.560 4.431 1.00 98.00 96 PHE A N 1
ATOM 738 C CA . PHE A 1 96 ? 8.035 -15.496 3.447 1.00 98.00 96 PHE A CA 1
ATOM 739 C C . PHE A 1 96 ? 8.905 -15.730 2.211 1.00 98.00 96 PHE A C 1
ATOM 741 O O . PHE A 1 96 ? 10.060 -16.167 2.323 1.00 98.00 96 PHE A O 1
ATOM 748 N N . LYS A 1 97 ? 8.326 -15.436 1.048 1.00 97.19 97 LYS A N 1
ATOM 749 C CA . LYS A 1 97 ? 8.981 -15.397 -0.259 1.00 97.19 97 LYS A CA 1
ATOM 750 C C . LYS A 1 97 ? 9.563 -14.013 -0.522 1.00 97.19 97 LYS A C 1
ATOM 752 O O . LYS A 1 97 ? 9.218 -13.038 0.144 1.00 97.19 97 LYS A O 1
ATOM 757 N N . VAL A 1 98 ? 10.460 -13.973 -1.498 1.00 97.31 98 VAL A N 1
ATOM 758 C CA . VAL A 1 98 ? 10.993 -12.734 -2.053 1.00 97.31 98 VAL A CA 1
ATOM 759 C C . VAL A 1 98 ? 10.054 -12.244 -3.160 1.00 97.31 98 VAL A C 1
ATOM 761 O O . VAL A 1 98 ? 9.577 -13.068 -3.939 1.00 97.31 98 VAL A O 1
ATOM 764 N N . ARG A 1 99 ? 9.787 -10.937 -3.207 1.00 96.25 99 ARG A N 1
ATOM 765 C CA . ARG A 1 99 ? 9.087 -10.246 -4.299 1.00 96.25 99 ARG A CA 1
ATOM 766 C C . ARG A 1 99 ? 9.803 -8.941 -4.633 1.00 96.25 99 ARG A C 1
ATOM 768 O O . ARG A 1 99 ? 10.456 -8.366 -3.759 1.00 96.25 99 ARG A O 1
ATOM 775 N N . ASP A 1 100 ? 9.634 -8.474 -5.859 1.00 97.56 100 ASP A N 1
ATOM 776 C CA . ASP A 1 100 ? 10.094 -7.155 -6.272 1.00 97.56 100 ASP A CA 1
ATOM 777 C C . ASP A 1 100 ? 8.944 -6.151 -6.170 1.00 97.56 100 ASP A C 1
ATOM 779 O O . ASP A 1 100 ? 7.854 -6.367 -6.700 1.00 97.56 100 ASP A O 1
ATOM 783 N N . GLU A 1 101 ? 9.200 -5.064 -5.447 1.00 97.56 101 GLU A N 1
ATOM 784 C CA . GLU A 1 101 ? 8.311 -3.915 -5.327 1.00 97.56 101 GLU A CA 1
ATOM 785 C C . GLU A 1 101 ? 8.841 -2.783 -6.202 1.00 97.56 101 GLU A C 1
ATOM 787 O O . GLU A 1 101 ? 9.967 -2.301 -6.019 1.00 97.56 101 GLU A O 1
ATOM 792 N N . HIS A 1 102 ? 8.014 -2.355 -7.142 1.00 97.69 102 HIS A N 1
ATOM 793 C CA . HIS A 1 102 ? 8.285 -1.242 -8.029 1.00 97.69 102 HIS A CA 1
ATOM 794 C C . HIS A 1 102 ? 7.762 0.064 -7.447 1.00 97.69 102 HIS A C 1
ATOM 796 O O . HIS A 1 102 ? 6.801 0.079 -6.675 1.00 97.69 102 HIS A O 1
ATOM 802 N N . ARG A 1 103 ? 8.419 1.165 -7.811 1.00 96.25 103 ARG A N 1
ATOM 803 C CA . ARG A 1 103 ? 8.057 2.515 -7.383 1.00 96.25 103 ARG A CA 1
ATOM 804 C C . ARG A 1 103 ? 8.281 3.509 -8.508 1.00 96.25 103 ARG A C 1
ATOM 806 O O . ARG A 1 103 ? 9.295 3.427 -9.201 1.00 96.25 103 ARG A O 1
ATOM 813 N N . ALA A 1 104 ? 7.371 4.463 -8.616 1.00 95.19 104 ALA A N 1
ATOM 814 C CA . ALA A 1 104 ? 7.507 5.647 -9.450 1.00 95.19 104 ALA A CA 1
ATOM 815 C C . ALA A 1 104 ? 6.689 6.785 -8.846 1.00 95.19 104 ALA A C 1
ATOM 817 O O . ALA A 1 104 ? 5.638 6.555 -8.234 1.00 95.19 104 ALA A O 1
ATOM 818 N N . GLN A 1 105 ? 7.172 8.012 -9.001 1.00 91.75 105 GLN A N 1
ATOM 819 C CA . GLN A 1 105 ? 6.361 9.183 -8.699 1.00 91.75 105 GLN A CA 1
ATOM 820 C C . GLN A 1 105 ? 5.285 9.339 -9.772 1.00 91.75 105 GLN A C 1
ATOM 822 O O . GLN A 1 105 ? 5.566 9.265 -10.966 1.00 91.75 105 GLN A O 1
ATOM 827 N N . LEU A 1 106 ? 4.042 9.571 -9.357 1.00 87.06 106 LEU A N 1
ATOM 828 C CA . LEU A 1 106 ? 3.007 9.979 -10.298 1.00 87.06 106 LEU A CA 1
ATOM 829 C C . LEU A 1 106 ? 3.240 11.456 -10.609 1.00 87.06 106 LEU A C 1
ATOM 831 O O . LEU A 1 106 ? 3.042 12.316 -9.746 1.00 87.06 106 LEU A O 1
ATOM 835 N N . ALA A 1 107 ? 3.706 11.746 -11.824 1.00 71.38 107 ALA A N 1
ATOM 83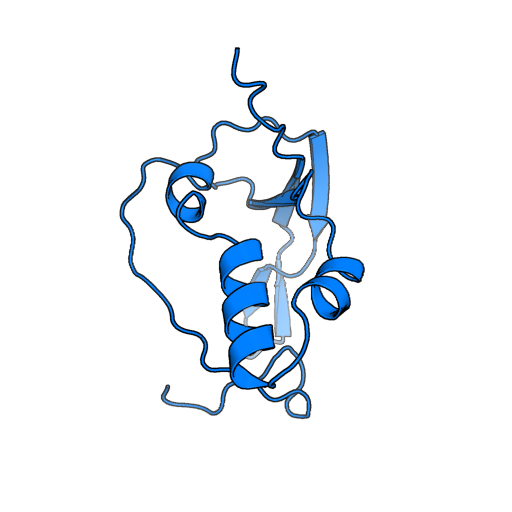6 C CA . ALA A 1 107 ? 3.778 13.115 -12.306 1.00 71.38 107 ALA A CA 1
ATOM 837 C C . ALA A 1 107 ? 2.372 13.731 -12.270 1.00 71.38 107 ALA A C 1
ATOM 839 O O . ALA A 1 107 ? 1.391 13.075 -12.628 1.00 71.38 107 ALA A O 1
ATOM 840 N N . LYS A 1 108 ? 2.266 15.003 -11.870 1.00 56.25 108 LYS A N 1
ATOM 841 C CA . LYS A 1 108 ? 1.103 15.790 -12.282 1.00 56.25 108 LYS A CA 1
ATOM 842 C C . LYS A 1 108 ? 1.135 15.805 -13.805 1.00 56.25 108 LYS A C 1
ATOM 844 O O . LYS A 1 108 ? 2.134 16.236 -14.374 1.00 56.25 108 LYS A O 1
ATOM 849 N N . GLU A 1 109 ? 0.082 15.325 -14.456 1.00 46.84 109 GLU A N 1
ATOM 850 C CA . GLU A 1 109 ? -0.181 15.762 -15.823 1.00 46.84 109 GLU A CA 1
ATOM 851 C C . GLU A 1 109 ? -0.207 17.293 -15.772 1.00 46.84 109 GLU A C 1
ATOM 853 O O . GLU A 1 109 ? -1.069 17.883 -15.115 1.00 46.84 109 GLU A O 1
ATOM 858 N N . ASP A 1 110 ? 0.802 17.927 -16.375 1.00 39.16 110 ASP A N 1
ATOM 859 C CA . ASP A 1 110 ? 0.756 19.342 -16.707 1.00 39.16 110 ASP A CA 1
ATOM 860 C C . ASP A 1 110 ? -0.462 19.513 -17.611 1.00 39.16 110 ASP A C 1
ATOM 862 O O . ASP A 1 110 ? -0.470 19.124 -18.781 1.00 39.16 110 ASP A O 1
ATOM 866 N N . GLN A 1 111 ? -1.544 20.003 -17.017 1.00 28.95 111 GLN A N 1
ATOM 867 C CA . GLN A 1 111 ? -2.728 20.390 -17.755 1.00 28.95 111 GLN A CA 1
ATOM 868 C C . GLN A 1 111 ? -2.334 21.612 -18.607 1.00 28.95 111 GLN A C 1
ATOM 870 O O . GLN A 1 111 ? -1.786 22.560 -18.038 1.00 28.95 111 GLN A O 1
ATOM 875 N N . PRO A 1 112 ? -2.523 21.569 -19.941 1.00 35.34 112 PRO A N 1
ATOM 876 C CA . PRO A 1 112 ? -2.074 22.621 -20.853 1.00 35.34 112 PRO A CA 1
ATOM 877 C C . PRO A 1 112 ? -2.770 23.967 -20.622 1.00 35.34 112 PRO A C 1
ATOM 879 O O . PRO A 1 112 ? -3.927 23.970 -20.136 1.00 35.34 112 PRO A O 1
#

Secondary structure (DSSP, 8-state):
--S---SSSTTS--SS---------SSHHHHHTT--HHHHHHHHHHHHT--HHHHHTT---SSPEEEEETTS--SPPPSEEEEEEEEEEETTTTEEEEEEEEEEE-------

Organism: NCBI:txid410659